Protein AF-A0A965RB46-F1 (afdb_monomer)

Structure (mmCIF, N/CA/C/O backbone):
data_AF-A0A965RB46-F1
#
_entry.id   AF-A0A965RB46-F1
#
loop_
_atom_site.group_PDB
_atom_site.id
_atom_site.type_symbol
_atom_site.label_atom_id
_atom_site.label_alt_id
_atom_site.label_comp_id
_atom_site.label_asym_id
_atom_site.label_entity_id
_atom_site.label_seq_id
_atom_site.pdbx_PDB_ins_code
_atom_site.Cartn_x
_atom_site.Cartn_y
_atom_site.Cartn_z
_atom_site.occupancy
_atom_site.B_iso_or_equiv
_atom_site.auth_seq_id
_atom_site.auth_comp_id
_atom_site.auth_asym_id
_atom_site.auth_atom_id
_atom_site.pdbx_PDB_model_num
ATOM 1 N N . MET A 1 1 ? -11.098 23.050 0.177 1.00 37.56 1 MET A N 1
ATOM 2 C CA . MET A 1 1 ? -10.551 21.682 0.282 1.00 37.56 1 MET A CA 1
ATOM 3 C C . MET A 1 1 ? -11.701 20.746 -0.032 1.00 37.56 1 MET A C 1
ATOM 5 O O . MET A 1 1 ? -12.634 20.711 0.755 1.00 37.56 1 MET A O 1
ATOM 9 N N . ASN A 1 2 ? -11.717 20.110 -1.207 1.00 41.72 2 ASN A N 1
ATOM 10 C CA . ASN A 1 2 ? -12.747 19.112 -1.504 1.00 41.72 2 ASN A CA 1
ATOM 11 C C . ASN A 1 2 ? -12.449 17.883 -0.647 1.00 41.72 2 ASN A C 1
ATOM 13 O O . ASN A 1 2 ? -11.361 17.320 -0.753 1.00 41.72 2 ASN A O 1
ATOM 17 N N . ALA A 1 3 ? -13.375 17.526 0.241 1.00 60.03 3 ALA A N 1
ATOM 18 C CA . ALA A 1 3 ? -13.301 16.272 0.970 1.00 60.03 3 ALA A CA 1
ATOM 19 C C . ALA A 1 3 ? -13.430 15.132 -0.049 1.00 60.03 3 ALA A C 1
ATOM 21 O O . ALA A 1 3 ? -14.347 15.142 -0.870 1.00 60.03 3 ALA A O 1
ATOM 22 N N . GLN A 1 4 ? -12.484 14.193 -0.035 1.00 70.12 4 GLN A N 1
ATOM 23 C CA . GLN A 1 4 ? -12.590 12.961 -0.810 1.00 70.12 4 GLN A CA 1
ATOM 24 C C . GLN A 1 4 ? -13.871 12.244 -0.363 1.00 70.12 4 GLN A C 1
ATOM 26 O O . GLN A 1 4 ? -14.035 11.982 0.829 1.00 70.12 4 GLN A O 1
ATOM 31 N N . GLU A 1 5 ? -14.790 11.957 -1.287 1.00 83.88 5 GLU A N 1
ATOM 32 C CA . GLU A 1 5 ? -15.983 11.173 -0.959 1.00 83.88 5 GLU A CA 1
ATOM 33 C C . GLU A 1 5 ? -15.567 9.806 -0.398 1.00 83.88 5 GLU A C 1
ATOM 35 O O . GLU A 1 5 ? -14.611 9.192 -0.883 1.00 83.88 5 GLU A O 1
ATOM 40 N N . PHE A 1 6 ? -16.278 9.323 0.626 1.00 92.44 6 PHE A N 1
ATOM 41 C CA . PHE A 1 6 ? -16.000 8.043 1.285 1.00 92.44 6 PHE A CA 1
ATOM 42 C C . PHE A 1 6 ? -16.478 6.858 0.428 1.00 92.44 6 PHE A C 1
ATOM 44 O O . PHE A 1 6 ? -17.375 6.096 0.782 1.00 92.44 6 PHE A O 1
ATOM 51 N N . SER A 1 7 ? -15.897 6.743 -0.762 1.00 94.62 7 SER A N 1
ATOM 52 C CA . SER A 1 7 ? -16.204 5.755 -1.787 1.00 94.62 7 SER A CA 1
ATOM 53 C C . SER A 1 7 ? -14.915 5.096 -2.284 1.00 94.62 7 SER A C 1
ATOM 55 O O . SER A 1 7 ? -13.799 5.495 -1.936 1.00 94.62 7 SER A O 1
ATOM 57 N N . SER A 1 8 ? -15.057 4.013 -3.051 1.00 95.88 8 SER A N 1
ATOM 58 C CA . SER A 1 8 ? -13.893 3.354 -3.646 1.00 95.88 8 SER A CA 1
ATOM 59 C C . SER A 1 8 ? -13.261 4.252 -4.702 1.00 95.88 8 SER A C 1
ATOM 61 O O . SER A 1 8 ? -13.963 4.791 -5.555 1.00 95.88 8 SER A O 1
ATOM 63 N N . TYR A 1 9 ? -11.936 4.351 -4.701 1.00 95.06 9 TYR A N 1
ATOM 64 C CA . TYR A 1 9 ? -11.212 5.169 -5.668 1.00 95.06 9 TYR A CA 1
ATOM 65 C C . TYR A 1 9 ? -9.929 4.487 -6.142 1.00 95.06 9 TYR A C 1
ATOM 67 O O . TYR A 1 9 ? -9.458 3.506 -5.562 1.00 95.06 9 TYR A O 1
ATOM 75 N N . LYS A 1 10 ? -9.380 4.997 -7.247 1.00 94.75 10 LYS A N 1
ATOM 76 C CA . LYS A 1 10 ? -8.086 4.570 -7.780 1.00 94.75 10 LYS A CA 1
ATOM 77 C C . LYS A 1 10 ? -7.025 5.569 -7.346 1.00 94.75 10 LYS A C 1
ATOM 79 O O . LYS A 1 10 ? -7.071 6.728 -7.751 1.00 94.75 10 LYS A O 1
ATOM 84 N N . GLN A 1 11 ? -6.081 5.120 -6.536 1.00 92.94 11 GLN A N 1
ATOM 85 C CA . GLN A 1 11 ? -4.939 5.919 -6.127 1.00 92.94 11 GLN A CA 1
ATOM 86 C C . GLN A 1 11 ? -3.804 5.690 -7.121 1.00 92.94 11 GLN A C 1
ATOM 88 O O . GLN A 1 11 ? -3.168 4.641 -7.115 1.00 92.94 11 GLN A O 1
ATOM 93 N N . LEU A 1 12 ? -3.566 6.673 -7.985 1.00 94.38 12 LEU A N 1
ATOM 94 C CA . LEU A 1 12 ? -2.459 6.641 -8.939 1.00 94.38 12 LEU A CA 1
ATOM 95 C C . LEU A 1 12 ? -1.121 6.775 -8.208 1.00 94.38 12 LEU A C 1
ATOM 97 O O . LEU A 1 12 ? -1.009 7.552 -7.253 1.00 94.38 12 LEU A O 1
ATOM 101 N N . ILE A 1 13 ? -0.107 6.062 -8.698 1.00 92.44 13 ILE A N 1
ATOM 102 C CA . ILE A 1 13 ? 1.286 6.235 -8.281 1.00 92.44 13 ILE A CA 1
ATOM 103 C C . ILE A 1 13 ? 1.924 7.290 -9.191 1.00 92.44 13 ILE A C 1
ATOM 105 O O . ILE A 1 13 ? 2.111 7.022 -10.384 1.00 92.44 13 ILE A O 1
ATOM 109 N N . PRO A 1 14 ? 2.274 8.484 -8.671 1.00 89.12 14 PRO A N 1
ATOM 110 C CA . PRO A 1 14 ? 2.849 9.547 -9.487 1.00 89.12 14 PRO A CA 1
ATOM 111 C C . PRO A 1 14 ? 4.118 9.094 -10.216 1.00 89.12 14 PRO A C 1
ATOM 113 O O . PRO A 1 14 ? 5.006 8.496 -9.612 1.00 89.12 14 PRO A O 1
ATOM 116 N N . GLY A 1 15 ? 4.211 9.410 -11.509 1.00 84.62 15 GLY A N 1
ATOM 117 C CA . GLY A 1 15 ? 5.320 8.973 -12.366 1.00 84.62 15 GLY A CA 1
ATOM 118 C C . GLY A 1 15 ? 5.107 7.611 -13.036 1.00 84.62 15 GLY A C 1
ATOM 119 O O . GLY A 1 15 ? 6.017 7.120 -13.696 1.00 84.62 15 GLY A O 1
ATOM 120 N N . SER A 1 16 ? 3.920 7.011 -12.908 1.00 89.88 16 SER A N 1
ATOM 121 C CA . SER A 1 16 ? 3.548 5.774 -13.599 1.00 89.88 16 SER A CA 1
ATOM 122 C C . SER A 1 16 ? 2.070 5.771 -14.008 1.00 89.88 16 SER A C 1
ATOM 124 O O . SER A 1 16 ? 1.305 6.651 -13.615 1.00 89.88 16 SER A O 1
ATOM 126 N N . ASN A 1 17 ? 1.666 4.738 -14.750 1.00 91.81 17 ASN A N 1
ATOM 127 C CA . ASN A 1 17 ? 0.261 4.453 -15.060 1.00 91.81 17 ASN A CA 1
ATOM 128 C C . ASN A 1 17 ? -0.357 3.405 -14.110 1.00 91.81 17 ASN A C 1
ATOM 130 O O . ASN A 1 17 ? -1.469 2.936 -14.357 1.00 91.81 17 ASN A O 1
ATOM 134 N N . LEU A 1 18 ? 0.362 3.011 -13.052 1.00 93.81 18 LEU A N 1
ATOM 135 C CA . LEU A 1 18 ? -0.116 2.050 -12.060 1.00 93.81 18 LEU A CA 1
ATOM 136 C C . LEU A 1 18 ? -0.966 2.743 -10.991 1.00 93.81 18 LEU A C 1
ATOM 138 O O . LEU A 1 18 ? -0.798 3.933 -10.698 1.00 93.81 18 LEU A O 1
ATOM 142 N N . TYR A 1 19 ? -1.896 1.989 -10.412 1.00 93.88 19 TYR A N 1
ATOM 143 C CA . TYR A 1 19 ? -2.780 2.473 -9.362 1.00 93.88 19 TYR A CA 1
ATOM 144 C C . TYR A 1 19 ? -3.204 1.354 -8.418 1.00 93.88 19 TYR A C 1
ATOM 146 O O . TYR A 1 19 ? -3.503 0.247 -8.862 1.00 93.88 19 TYR A O 1
ATOM 154 N N . PHE A 1 20 ? -3.400 1.708 -7.150 1.00 92.06 20 PHE A N 1
ATOM 155 C CA . PHE A 1 20 ? -4.084 0.847 -6.190 1.00 92.06 20 PHE A CA 1
ATOM 156 C C . PHE A 1 20 ? -5.584 1.130 -6.223 1.00 92.06 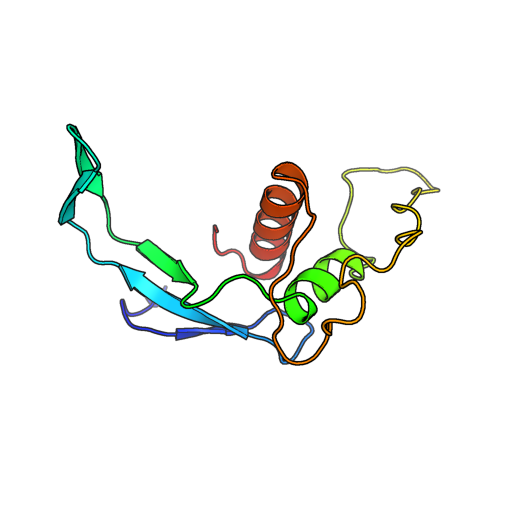20 PHE A C 1
ATOM 158 O O . PHE A 1 20 ? -6.023 2.283 -6.314 1.00 92.06 20 PHE A O 1
ATOM 165 N N . LYS A 1 21 ? -6.397 0.083 -6.090 1.00 95.62 21 LYS A N 1
ATOM 166 C CA . LYS A 1 21 ? -7.815 0.237 -5.756 1.00 95.62 21 LYS A CA 1
ATOM 167 C C . LYS A 1 21 ? -7.940 0.361 -4.240 1.00 95.62 21 LYS A C 1
ATOM 169 O O . LYS A 1 21 ? -7.649 -0.595 -3.529 1.00 95.62 21 LYS A O 1
ATOM 174 N N . MET A 1 22 ? -8.421 1.503 -3.770 1.00 95.88 22 MET A N 1
ATOM 175 C CA . MET A 1 22 ? -8.708 1.748 -2.360 1.00 95.88 22 MET A CA 1
ATOM 176 C C . MET A 1 22 ? -10.201 1.556 -2.109 1.00 95.88 22 MET A C 1
ATOM 178 O O . MET A 1 22 ? -11.030 2.065 -2.869 1.00 95.88 22 MET A O 1
ATOM 182 N N . VAL A 1 23 ? -10.547 0.819 -1.056 1.00 97.44 23 VAL A N 1
ATOM 183 C CA . VAL A 1 23 ? -11.928 0.591 -0.619 1.00 97.44 23 VAL A CA 1
ATOM 184 C C . VAL A 1 23 ? -12.165 1.241 0.747 1.00 97.44 23 VAL A C 1
ATOM 186 O O . VAL A 1 23 ? -11.295 1.149 1.615 1.00 97.44 23 VAL A O 1
ATOM 189 N N . PRO A 1 24 ? -13.308 1.918 0.946 1.00 96.50 24 PRO A N 1
ATOM 190 C CA . PRO A 1 24 ? -13.649 2.524 2.225 1.00 96.50 24 PRO A CA 1
ATOM 191 C C . PRO A 1 24 ? -14.057 1.447 3.237 1.00 96.50 24 PRO A C 1
ATOM 193 O O . PRO A 1 24 ? -14.850 0.557 2.926 1.00 96.50 24 PRO A O 1
ATOM 196 N N . ILE A 1 25 ? -13.532 1.550 4.453 1.00 96.38 25 ILE A N 1
ATOM 197 C CA . ILE A 1 25 ? -13.849 0.697 5.597 1.00 96.38 25 ILE A CA 1
ATOM 198 C C . ILE A 1 25 ? -14.569 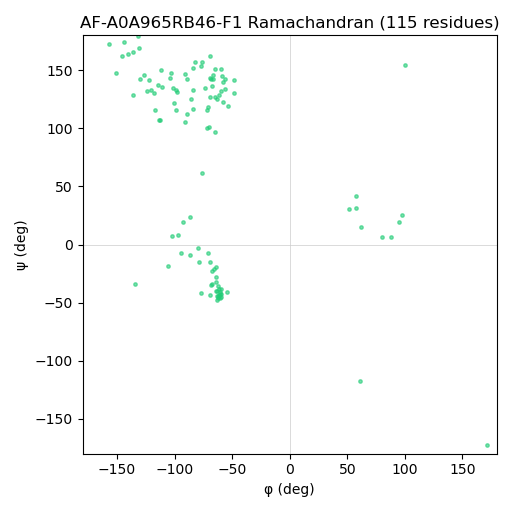1.560 6.635 1.00 96.38 25 ILE A C 1
ATOM 200 O O . ILE A 1 25 ? -13.924 2.415 7.250 1.00 96.38 25 ILE A O 1
ATOM 204 N N . PRO A 1 26 ? -15.892 1.393 6.815 1.00 95.50 26 PRO A N 1
ATOM 205 C CA . PRO A 1 26 ? -16.660 2.245 7.711 1.00 95.50 26 PRO A CA 1
ATOM 206 C C . PRO A 1 26 ? -16.218 2.063 9.164 1.00 95.50 26 PRO A C 1
ATOM 208 O O . PRO A 1 26 ? -15.795 0.976 9.567 1.00 95.50 26 PRO A O 1
ATOM 211 N N . ALA A 1 27 ? -16.363 3.126 9.954 1.00 96.81 27 ALA A N 1
ATOM 212 C CA . ALA A 1 27 ? -16.154 3.059 11.392 1.00 96.81 27 ALA A CA 1
ATOM 213 C C . ALA A 1 27 ? -17.103 2.034 12.028 1.00 96.81 27 ALA A C 1
ATOM 215 O O . ALA A 1 27 ? -18.256 1.878 11.613 1.00 96.81 27 ALA A O 1
ATOM 216 N N . GLY A 1 28 ? -16.635 1.346 13.063 1.00 96.44 28 GLY A N 1
ATOM 217 C CA . GLY A 1 28 ? -17.444 0.350 13.747 1.00 96.44 28 GLY A CA 1
ATOM 218 C C . GLY A 1 28 ? -16.663 -0.462 14.763 1.00 96.44 28 GLY A C 1
ATOM 219 O O . GLY A 1 28 ? -15.497 -0.197 15.047 1.00 96.44 28 GLY A O 1
ATOM 220 N N . SER A 1 29 ? -17.322 -1.489 15.290 1.00 96.12 29 SER A N 1
ATOM 221 C CA . SER A 1 29 ? -16.732 -2.400 16.264 1.00 96.12 29 SER A CA 1
ATOM 222 C C . SER A 1 29 ? -16.784 -3.831 15.763 1.00 96.12 29 SER A C 1
ATOM 224 O O . SER A 1 29 ? -17.769 -4.246 15.151 1.00 96.12 29 SER A O 1
ATOM 226 N N . PHE A 1 30 ? -15.735 -4.597 16.035 1.00 94.88 30 PHE A N 1
ATOM 227 C CA . PHE A 1 30 ? -15.698 -6.020 15.727 1.00 94.88 30 PHE A CA 1
ATOM 228 C C . PHE A 1 30 ? -14.904 -6.783 16.784 1.00 94.88 30 PHE A C 1
ATOM 230 O O . PHE A 1 30 ? -14.145 -6.212 17.572 1.00 94.88 30 PHE A O 1
ATOM 237 N N . THR A 1 31 ? -1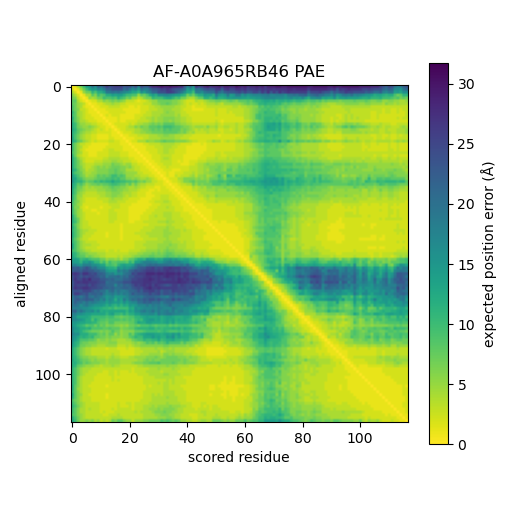5.102 -8.095 16.820 1.00 96.81 31 THR A N 1
ATOM 238 C CA . THR A 1 31 ? -14.399 -8.978 17.746 1.00 96.81 31 THR A CA 1
ATOM 239 C C . THR A 1 31 ? -13.252 -9.666 17.016 1.00 96.81 31 THR A C 1
ATOM 241 O O . THR A 1 31 ? -13.473 -10.367 16.031 1.00 96.81 31 THR A O 1
ATOM 244 N N . MET A 1 32 ? -12.027 -9.488 17.511 1.00 95.38 32 MET A N 1
ATOM 245 C CA . MET A 1 32 ? -10.835 -10.180 17.023 1.00 95.38 32 MET A CA 1
ATOM 246 C C . MET A 1 32 ? -10.320 -11.108 18.124 1.00 95.38 32 MET A C 1
ATOM 248 O O . MET A 1 32 ? -9.805 -10.662 19.154 1.00 95.38 32 MET A O 1
ATOM 252 N N . GLY A 1 33 ? -10.512 -12.415 17.936 1.00 94.38 33 GLY A N 1
ATOM 253 C CA . GLY A 1 33 ? -10.311 -13.396 19.003 1.00 94.38 33 GLY A CA 1
ATOM 254 C C . GLY A 1 33 ? -11.256 -13.119 20.175 1.00 94.38 33 GLY A C 1
ATOM 255 O O . GLY A 1 33 ? -12.468 -13.124 20.001 1.00 94.38 33 GLY A O 1
ATOM 256 N N . ASN A 1 34 ? -10.705 -12.819 21.353 1.00 95.44 34 ASN A N 1
ATOM 257 C CA . ASN A 1 34 ? -11.486 -12.544 22.570 1.00 95.44 34 ASN A CA 1
ATOM 258 C C . ASN A 1 34 ? -11.597 -11.045 22.901 1.00 95.44 34 ASN A C 1
ATOM 260 O O . ASN A 1 34 ? -12.051 -10.686 23.986 1.00 95.44 34 ASN A O 1
ATOM 264 N N . LYS A 1 35 ? -11.132 -10.157 22.013 1.00 95.81 35 LYS A N 1
ATOM 265 C CA . LYS A 1 35 ? -11.116 -8.707 22.247 1.00 95.81 35 LYS A CA 1
ATOM 266 C C . LYS A 1 35 ? -12.118 -8.005 21.341 1.00 95.81 35 LYS A C 1
ATOM 268 O O . LYS A 1 35 ? -12.166 -8.284 20.146 1.00 95.81 35 LYS A O 1
ATOM 273 N N . LYS A 1 36 ? -12.878 -7.065 21.908 1.00 96.06 36 LYS A N 1
ATOM 274 C CA . LYS A 1 36 ? -13.691 -6.111 21.147 1.00 96.06 36 LYS A CA 1
ATOM 275 C C . LYS A 1 36 ? -12.821 -4.910 20.772 1.00 96.06 36 LYS A C 1
ATOM 277 O O . LYS A 1 36 ? -12.191 -4.324 21.650 1.00 96.06 36 LYS A O 1
ATOM 282 N N . ILE A 1 37 ? -12.760 -4.594 19.484 1.00 96.75 37 ILE A N 1
ATOM 283 C CA . ILE A 1 37 ? -11.952 -3.513 18.917 1.00 96.75 37 ILE A CA 1
ATOM 284 C C . ILE A 1 37 ? -12.900 -2.515 18.258 1.00 96.75 37 ILE A C 1
ATOM 286 O O . ILE A 1 37 ? -13.765 -2.911 17.480 1.00 96.75 37 ILE A O 1
ATOM 290 N N . GLU A 1 38 ? -12.720 -1.237 18.575 1.00 96.75 38 GLU A N 1
ATOM 291 C CA . GLU A 1 38 ? -13.376 -0.109 17.913 1.00 96.75 38 GLU A CA 1
ATOM 292 C C . GLU A 1 38 ? -12.404 0.461 16.869 1.00 96.75 38 GLU A C 1
ATOM 294 O O . GLU A 1 38 ? -11.230 0.689 17.171 1.00 96.75 38 GLU A O 1
ATOM 299 N N . LEU A 1 39 ? -12.877 0.668 15.643 1.00 95.75 39 LEU A N 1
ATOM 300 C CA . LEU A 1 39 ? -12.113 1.221 14.530 1.00 95.75 39 LEU A CA 1
ATOM 301 C C . LEU A 1 39 ? -12.785 2.498 14.029 1.00 95.75 39 LEU A C 1
ATOM 303 O O . LEU A 1 39 ? -13.993 2.524 13.784 1.00 95.75 39 LEU A O 1
ATOM 307 N N . SER A 1 40 ? -11.980 3.539 13.830 1.00 95.88 40 SER A N 1
ATOM 308 C CA . SER A 1 40 ? -12.373 4.695 13.023 1.00 95.88 40 SER A CA 1
ATOM 309 C C . SER A 1 40 ? -12.464 4.305 11.549 1.00 95.88 40 SER A C 1
ATOM 311 O O . SER A 1 40 ? -11.903 3.291 11.141 1.00 95.88 40 SER A O 1
ATOM 313 N N . GLU A 1 41 ? -13.144 5.114 10.744 1.00 95.69 41 GLU A N 1
ATOM 314 C CA . GLU A 1 41 ? -13.207 4.906 9.298 1.00 95.69 41 GLU A CA 1
ATOM 315 C C . GLU A 1 41 ? -11.846 5.155 8.631 1.00 95.69 41 GLU A C 1
ATOM 317 O O . GLU A 1 41 ? -11.098 6.052 9.026 1.00 95.69 41 GLU A O 1
ATOM 322 N N . PHE A 1 42 ? -11.508 4.348 7.627 1.00 94.94 42 PHE A N 1
ATOM 323 C CA . PHE A 1 42 ? -10.278 4.492 6.843 1.00 94.94 42 PHE A CA 1
ATOM 324 C C . PHE A 1 42 ? -10.432 3.836 5.469 1.00 94.94 42 PHE A C 1
ATOM 326 O O . PHE A 1 42 ? -11.423 3.162 5.200 1.00 94.94 42 PHE A O 1
ATOM 333 N N . TRP A 1 43 ? -9.450 4.012 4.587 1.00 95.88 43 TRP A N 1
ATOM 334 C CA . TRP A 1 43 ? -9.384 3.281 3.322 1.00 95.88 43 TRP A CA 1
ATOM 335 C C . TRP A 1 43 ? -8.329 2.184 3.393 1.00 95.88 43 TRP A C 1
ATOM 337 O O . TRP A 1 43 ? -7.256 2.382 3.955 1.00 95.88 43 TRP A O 1
ATOM 347 N N . MET A 1 44 ? -8.609 1.049 2.763 1.00 96.38 44 MET A N 1
ATOM 348 C CA . MET A 1 44 ? -7.685 -0.078 2.665 1.00 96.38 44 MET A CA 1
ATOM 349 C C . MET A 1 44 ? -7.503 -0.481 1.203 1.00 96.38 44 MET A C 1
ATOM 351 O O . MET A 1 44 ? -8.435 -0.378 0.404 1.00 96.38 44 MET A O 1
ATOM 355 N N . GLY A 1 45 ? -6.303 -0.933 0.839 1.00 96.38 45 GLY A N 1
ATOM 356 C CA . GLY A 1 45 ? -6.067 -1.528 -0.474 1.00 96.38 45 GLY A CA 1
ATOM 357 C C . GLY A 1 45 ? -6.960 -2.754 -0.666 1.00 96.38 45 GLY A C 1
ATOM 358 O O . GLY A 1 45 ? -7.056 -3.602 0.217 1.00 96.38 45 GLY A O 1
ATOM 359 N N . ALA A 1 46 ? -7.631 -2.849 -1.812 1.00 96.88 46 ALA A N 1
ATOM 360 C CA . ALA A 1 46 ? -8.467 -4.006 -2.139 1.00 96.88 46 ALA A CA 1
ATOM 361 C C . ALA A 1 46 ? -7.641 -5.286 -2.354 1.00 96.88 46 ALA A C 1
ATOM 363 O O . ALA A 1 46 ? -8.178 -6.386 -2.251 1.00 96.88 46 ALA A O 1
ATOM 364 N N . PHE A 1 47 ? -6.359 -5.122 -2.681 1.00 96.00 47 PHE A N 1
ATOM 365 C CA . PHE A 1 47 ? -5.404 -6.184 -2.960 1.00 96.00 47 PHE A CA 1
ATOM 366 C C . PHE A 1 47 ? -4.077 -5.877 -2.264 1.00 96.00 47 PHE A C 1
ATOM 368 O O . PHE A 1 47 ? -3.834 -4.747 -1.832 1.00 96.00 47 PHE A O 1
ATOM 375 N N . GLU A 1 48 ? -3.220 -6.889 -2.181 1.00 95.31 48 GLU A N 1
ATOM 376 C CA . GLU A 1 48 ? -1.825 -6.720 -1.781 1.00 95.31 48 GLU A CA 1
ATOM 377 C C . GLU A 1 48 ? -1.097 -5.779 -2.753 1.00 95.31 48 GLU A C 1
ATOM 379 O O . GLU A 1 48 ? -1.435 -5.709 -3.937 1.00 95.31 48 GLU A O 1
ATOM 384 N N . VAL A 1 49 ? -0.084 -5.065 -2.251 1.00 94.75 49 VAL A N 1
ATOM 385 C CA . VAL A 1 49 ? 0.793 -4.247 -3.100 1.00 94.75 49 VAL A CA 1
ATOM 386 C C . VAL A 1 49 ? 1.490 -5.163 -4.092 1.00 94.75 49 VAL A C 1
ATOM 388 O O . VAL A 1 49 ? 2.094 -6.165 -3.706 1.00 94.75 49 VAL A O 1
ATOM 391 N N . THR A 1 50 ? 1.418 -4.818 -5.368 1.00 94.38 50 THR A N 1
ATOM 392 C CA . THR A 1 50 ? 2.010 -5.627 -6.428 1.00 94.38 50 THR A CA 1
ATOM 393 C C . THR A 1 50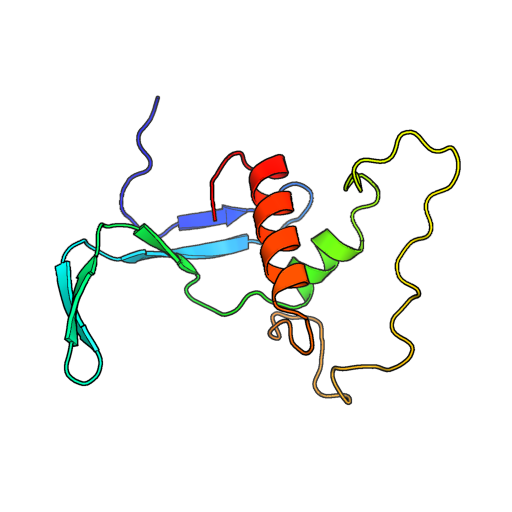 ? 3.500 -5.341 -6.576 1.00 94.38 50 THR A C 1
ATOM 395 O O . THR A 1 50 ? 4.012 -4.279 -6.208 1.00 94.38 50 THR A O 1
ATOM 398 N N . ARG A 1 51 ? 4.229 -6.300 -7.143 1.00 91.38 51 ARG A N 1
ATOM 399 C CA . ARG A 1 51 ? 5.649 -6.165 -7.440 1.00 91.38 51 ARG A CA 1
ATOM 400 C C . ARG A 1 51 ? 5.907 -5.038 -8.438 1.00 91.38 51 ARG A C 1
ATOM 402 O O . ARG A 1 51 ? 6.891 -4.331 -8.264 1.00 91.38 51 ARG A O 1
ATOM 409 N N . ASP A 1 52 ? 5.012 -4.831 -9.403 1.00 92.31 52 ASP A N 1
ATOM 410 C CA . ASP A 1 52 ? 5.081 -3.725 -10.365 1.00 92.31 52 ASP A CA 1
ATOM 411 C C . ASP A 1 52 ? 5.051 -2.357 -9.663 1.00 92.31 52 ASP A C 1
ATOM 413 O O . ASP A 1 52 ? 5.859 -1.477 -9.956 1.00 92.31 52 ASP A O 1
ATOM 417 N N . GLU A 1 53 ? 4.153 -2.191 -8.688 1.00 93.62 53 GLU A N 1
ATOM 418 C CA . GLU A 1 53 ? 4.020 -0.960 -7.901 1.00 93.62 53 GLU A CA 1
ATOM 419 C C . GLU A 1 53 ? 5.225 -0.750 -6.979 1.00 93.62 53 GLU A C 1
ATOM 421 O O . GLU A 1 53 ? 5.779 0.349 -6.893 1.00 93.62 53 GLU A O 1
ATOM 426 N N . PHE A 1 54 ? 5.667 -1.818 -6.314 1.00 91.44 54 PHE A N 1
ATOM 427 C CA . PHE A 1 54 ? 6.798 -1.772 -5.397 1.00 91.44 54 PHE A CA 1
ATOM 428 C C . PHE A 1 54 ? 8.133 -1.520 -6.114 1.00 91.44 54 PHE A C 1
ATOM 430 O O . PHE A 1 54 ? 9.006 -0.814 -5.603 1.00 91.44 54 PHE A O 1
ATOM 437 N N . ASP A 1 55 ? 8.291 -2.043 -7.329 1.00 89.06 55 ASP A N 1
ATOM 438 C CA . ASP A 1 55 ? 9.476 -1.825 -8.151 1.00 89.06 55 ASP A CA 1
ATOM 439 C C . ASP A 1 55 ? 9.644 -0.351 -8.549 1.00 89.06 55 ASP A C 1
ATOM 441 O O . ASP A 1 55 ? 10.782 0.088 -8.713 1.00 89.06 55 ASP A O 1
ATOM 445 N N . ILE A 1 56 ? 8.561 0.433 -8.659 1.00 90.56 56 ILE A N 1
ATOM 446 C CA . ILE A 1 56 ? 8.660 1.885 -8.894 1.00 90.56 56 ILE A CA 1
ATOM 447 C C . ILE A 1 56 ? 9.412 2.544 -7.740 1.00 90.56 56 ILE A C 1
ATOM 449 O O . ILE A 1 56 ? 10.325 3.329 -7.975 1.00 90.56 56 ILE A O 1
ATOM 453 N N . PHE A 1 57 ? 9.075 2.193 -6.4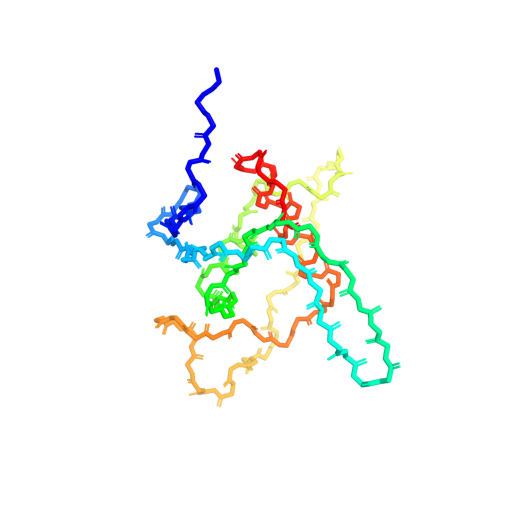99 1.00 89.19 57 PHE A N 1
ATOM 454 C CA . PHE A 1 57 ? 9.782 2.692 -5.321 1.00 89.19 57 PHE A CA 1
ATOM 455 C C . PHE A 1 57 ? 11.252 2.263 -5.313 1.00 89.19 57 PHE A C 1
ATOM 457 O O . PHE A 1 57 ? 12.130 3.096 -5.093 1.00 89.19 57 PHE A O 1
ATOM 464 N N . LEU A 1 58 ? 11.539 0.986 -5.588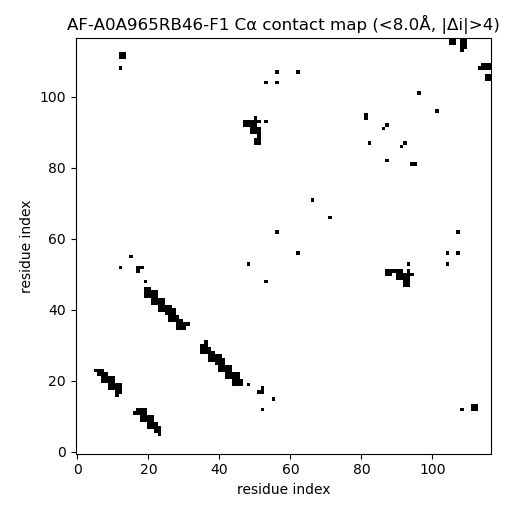 1.00 85.00 58 LEU A N 1
ATOM 465 C CA . LEU A 1 58 ? 12.915 0.479 -5.601 1.00 85.00 58 LEU A CA 1
ATOM 466 C C . LEU A 1 58 ? 13.784 1.122 -6.692 1.00 85.00 58 LEU A C 1
ATOM 468 O O . LEU A 1 58 ? 14.994 1.257 -6.507 1.00 85.00 58 LEU A O 1
ATOM 472 N N . LYS A 1 59 ? 13.179 1.484 -7.828 1.00 84.44 59 LYS A N 1
ATOM 473 C CA . LYS A 1 59 ? 13.860 2.070 -8.992 1.00 84.44 59 LYS A CA 1
ATOM 474 C C . LYS A 1 59 ? 13.830 3.603 -8.995 1.00 84.44 59 LYS A C 1
ATOM 476 O O . LYS A 1 59 ? 14.494 4.204 -9.836 1.00 84.44 59 LYS A O 1
ATOM 481 N N . ASP A 1 60 ? 13.099 4.245 -8.082 1.00 84.44 60 ASP A N 1
ATOM 482 C CA . ASP A 1 60 ? 13.045 5.705 -7.988 1.00 84.44 60 ASP A CA 1
ATOM 483 C C . ASP A 1 60 ? 14.362 6.266 -7.437 1.00 84.44 60 ASP A C 1
ATOM 485 O O . ASP A 1 60 ? 14.607 6.309 -6.228 1.00 84.44 60 ASP A O 1
ATOM 489 N N . GLU A 1 61 ? 15.193 6.752 -8.356 1.00 75.19 61 GLU A N 1
ATOM 490 C CA . GLU A 1 61 ? 16.499 7.341 -8.073 1.00 75.19 61 GLU A CA 1
ATOM 491 C C . GLU A 1 61 ? 16.431 8.627 -7.236 1.00 75.19 61 GLU A C 1
ATOM 493 O O . GLU A 1 61 ? 17.433 9.013 -6.634 1.00 75.19 61 GLU A O 1
ATOM 498 N N . GLN A 1 62 ? 15.268 9.288 -7.179 1.00 71.94 62 GLN A N 1
ATOM 499 C CA . GLN A 1 62 ? 15.061 10.524 -6.419 1.00 71.94 62 GLN A CA 1
ATOM 500 C C . GLN A 1 62 ? 14.683 10.272 -4.956 1.00 71.94 62 GLN A C 1
ATOM 502 O O . GLN A 1 62 ? 14.619 11.222 -4.169 1.00 71.94 62 GLN A O 1
ATOM 507 N N . THR A 1 63 ? 14.411 9.023 -4.569 1.00 66.62 63 THR A N 1
ATOM 508 C CA . THR A 1 63 ? 14.080 8.674 -3.184 1.00 66.62 63 THR A CA 1
ATOM 509 C C . THR A 1 63 ? 15.283 8.941 -2.280 1.00 66.62 63 THR A C 1
ATOM 511 O O . THR A 1 63 ? 16.205 8.131 -2.165 1.00 66.62 63 THR A O 1
ATOM 514 N N . SER A 1 64 ? 15.272 10.108 -1.630 1.00 59.22 64 SER A N 1
ATOM 515 C CA . SER A 1 64 ? 16.333 10.547 -0.727 1.00 59.22 64 SER A CA 1
ATOM 516 C C . SER A 1 64 ? 16.444 9.617 0.477 1.00 59.22 64 SER A C 1
ATOM 518 O O . SER A 1 64 ? 15.493 9.434 1.236 1.00 59.22 64 SER A O 1
ATOM 520 N N . GLN A 1 65 ? 17.646 9.091 0.701 1.00 56.88 65 GLN A N 1
ATOM 521 C CA . GLN A 1 65 ? 17.988 8.292 1.880 1.00 56.88 65 GLN A CA 1
ATOM 522 C C . GLN A 1 65 ? 18.443 9.170 3.064 1.00 56.88 65 GLN A C 1
ATOM 524 O O . GLN A 1 65 ? 19.166 8.701 3.938 1.00 56.88 65 GLN A O 1
ATOM 529 N N . ASN A 1 66 ? 18.039 10.453 3.102 1.00 53.06 66 ASN A N 1
ATOM 530 C CA . ASN A 1 66 ? 18.457 11.441 4.110 1.00 53.06 66 ASN A CA 1
ATOM 531 C C . ASN A 1 66 ? 19.988 11.643 4.190 1.00 53.06 66 ASN A C 1
ATOM 533 O O . ASN A 1 66 ? 20.548 11.764 5.277 1.00 53.06 66 ASN A O 1
ATOM 537 N N . SER A 1 67 ? 20.679 11.699 3.049 1.00 54.97 67 SER A N 1
ATOM 538 C CA . SER A 1 67 ? 22.138 11.862 2.990 1.00 54.97 67 SER A CA 1
ATOM 539 C C . SER A 1 67 ? 22.527 13.078 2.143 1.00 54.97 67 SER A C 1
ATOM 541 O O . SER A 1 67 ? 22.022 13.243 1.037 1.00 54.97 67 SER A O 1
ATOM 543 N N . LYS A 1 68 ? 23.429 13.929 2.660 1.00 57.81 68 LYS A N 1
ATOM 544 C CA . LYS A 1 68 ? 24.088 15.032 1.922 1.00 57.81 68 LYS A CA 1
ATOM 545 C C . LYS A 1 68 ? 25.430 14.595 1.298 1.00 57.81 68 LYS A C 1
ATOM 547 O O . LYS A 1 68 ? 26.293 15.437 1.069 1.00 57.81 68 LYS A O 1
ATOM 552 N N . LEU A 1 69 ? 25.658 13.292 1.130 1.00 59.44 69 LEU A N 1
ATOM 553 C CA . LEU A 1 69 ? 26.941 12.746 0.678 1.00 59.44 69 LEU A CA 1
ATOM 554 C C . LEU A 1 69 ? 26.991 12.603 -0.848 1.00 59.44 69 LEU A C 1
ATOM 556 O O . LEU A 1 69 ? 25.987 12.293 -1.482 1.00 59.44 69 LEU A O 1
ATOM 560 N N . ASP A 1 70 ? 28.192 12.788 -1.395 1.00 57.50 70 ASP A N 1
ATOM 561 C CA . ASP A 1 70 ? 28.526 12.758 -2.831 1.00 57.50 70 ASP A CA 1
ATOM 562 C C . ASP A 1 70 ? 28.435 11.350 -3.462 1.00 57.50 70 ASP A C 1
ATOM 564 O O . ASP A 1 70 ? 28.360 11.188 -4.674 1.00 57.50 70 ASP A O 1
ATOM 568 N N . ALA A 1 71 ? 28.374 10.300 -2.637 1.00 55.97 71 ALA A N 1
ATOM 569 C CA . ALA A 1 71 ? 28.155 8.931 -3.090 1.00 55.97 71 ALA A CA 1
ATOM 570 C C . ALA A 1 71 ? 27.142 8.223 -2.188 1.00 55.97 71 ALA A C 1
ATOM 572 O O . ALA A 1 71 ? 27.281 8.195 -0.963 1.00 55.97 71 ALA A O 1
ATOM 573 N N . ILE A 1 72 ? 26.121 7.631 -2.809 1.00 53.16 72 ILE A N 1
ATOM 574 C CA . ILE A 1 72 ? 25.091 6.842 -2.134 1.00 53.16 72 ILE A CA 1
ATOM 575 C C . ILE A 1 72 ? 25.184 5.413 -2.660 1.00 53.16 72 ILE A C 1
ATOM 577 O O . ILE A 1 72 ? 24.947 5.151 -3.839 1.00 53.16 72 ILE A O 1
ATOM 581 N N . THR A 1 73 ? 25.521 4.479 -1.774 1.00 51.03 73 THR A N 1
ATOM 582 C CA . THR A 1 73 ? 25.441 3.048 -2.055 1.00 51.03 73 THR A CA 1
ATOM 583 C C . THR A 1 73 ? 23.970 2.637 -2.100 1.00 51.03 73 THR A C 1
ATOM 585 O O . THR A 1 73 ? 23.236 2.754 -1.120 1.00 51.03 73 THR A O 1
ATOM 588 N N . ARG A 1 74 ? 23.507 2.187 -3.270 1.00 55.94 74 ARG A N 1
ATOM 589 C CA . ARG A 1 74 ? 22.177 1.581 -3.422 1.00 55.94 74 ARG A CA 1
ATOM 590 C C . ARG A 1 74 ? 22.216 0.145 -2.889 1.00 55.94 74 ARG A C 1
ATOM 592 O O . ARG A 1 74 ? 23.291 -0.463 -2.927 1.00 55.94 74 ARG A O 1
ATOM 599 N N . PRO A 1 75 ? 21.084 -0.420 -2.422 1.00 54.38 75 PRO A N 1
ATOM 600 C CA . PRO A 1 75 ? 20.994 -1.860 -2.229 1.00 54.38 75 PRO A CA 1
ATOM 601 C C . PRO A 1 75 ? 21.506 -2.546 -3.490 1.00 54.38 75 PRO A C 1
ATOM 603 O O . PRO A 1 75 ? 21.120 -2.164 -4.601 1.00 54.38 75 PRO A O 1
ATOM 606 N N . SER A 1 76 ? 22.413 -3.509 -3.326 1.00 57.78 76 SER A N 1
ATOM 607 C CA . SER A 1 76 ? 22.846 -4.301 -4.465 1.00 57.78 76 SER A CA 1
ATOM 608 C C . SER A 1 76 ? 21.610 -4.933 -5.112 1.00 57.78 76 SER A C 1
ATOM 610 O O . SER A 1 76 ? 20.660 -5.296 -4.403 1.00 57.78 76 SER A O 1
ATOM 612 N N . PRO A 1 77 ? 21.578 -5.033 -6.452 1.00 63.44 77 PRO A N 1
ATOM 613 C CA . PRO A 1 77 ? 20.527 -5.771 -7.129 1.00 63.44 77 PRO A CA 1
ATOM 614 C C . PRO A 1 77 ? 20.348 -7.139 -6.472 1.00 63.44 77 PRO A C 1
ATOM 616 O O . PRO A 1 77 ? 21.324 -7.762 -6.050 1.00 63.44 77 PRO A O 1
ATOM 619 N N . GLN A 1 78 ? 19.098 -7.586 -6.361 1.00 69.50 78 GLN A N 1
ATOM 620 C CA . GLN A 1 78 ? 18.780 -8.870 -5.743 1.00 69.50 78 GLN A CA 1
ATOM 621 C C . GLN A 1 78 ? 19.608 -9.972 -6.418 1.00 69.50 78 GLN A C 1
ATOM 623 O O . GLN A 1 78 ? 19.489 -10.189 -7.621 1.00 69.50 78 GLN A O 1
ATOM 628 N N . TYR A 1 79 ? 20.447 -10.657 -5.636 1.00 68.62 79 TYR A N 1
ATOM 629 C CA . TYR A 1 79 ? 21.313 -11.730 -6.139 1.00 68.62 79 TYR A CA 1
ATOM 630 C C . TYR A 1 79 ? 20.522 -12.947 -6.632 1.00 68.62 79 TYR A C 1
ATOM 632 O O . TYR A 1 79 ? 21.040 -13.750 -7.401 1.00 68.62 79 TYR A O 1
ATOM 640 N N . VAL A 1 80 ? 19.278 -13.093 -6.169 1.00 76.88 80 VAL A N 1
ATOM 641 C CA . VAL A 1 80 ? 18.393 -14.210 -6.488 1.00 76.88 80 VAL A CA 1
ATOM 642 C C . VAL A 1 80 ? 17.046 -13.667 -6.930 1.00 76.88 80 VAL A C 1
ATOM 644 O O . VAL A 1 80 ? 16.532 -12.688 -6.386 1.00 76.88 80 VAL A O 1
ATOM 647 N N . ASP A 1 81 ? 16.457 -14.343 -7.906 1.00 80.62 81 ASP A N 1
ATOM 648 C CA . ASP A 1 81 ? 15.067 -14.145 -8.261 1.00 80.62 81 ASP A CA 1
ATOM 649 C C . ASP A 1 81 ? 14.134 -14.694 -7.165 1.00 80.62 81 ASP A C 1
ATOM 651 O O . ASP A 1 81 ? 13.851 -15.889 -7.107 1.00 80.62 81 ASP A O 1
ATOM 655 N N . LEU A 1 82 ? 13.606 -13.797 -6.330 1.00 79.38 82 LEU A N 1
ATOM 656 C CA . LEU A 1 82 ? 12.679 -14.140 -5.244 1.00 79.38 82 LEU A CA 1
ATOM 657 C C . LEU A 1 82 ? 11.277 -14.567 -5.718 1.00 79.38 82 LEU A C 1
ATOM 659 O O . LEU A 1 82 ? 10.471 -15.006 -4.901 1.00 79.38 82 LEU A O 1
ATOM 663 N N . SER A 1 83 ? 10.971 -14.458 -7.015 1.00 81.06 83 SER A N 1
ATOM 664 C CA . SER A 1 83 ? 9.735 -15.015 -7.579 1.00 81.06 83 SER A CA 1
ATOM 665 C C . SER A 1 83 ? 9.821 -16.518 -7.815 1.00 81.06 83 SER A C 1
ATOM 667 O O . SER A 1 83 ? 8.793 -17.136 -8.063 1.00 81.06 83 SER A O 1
ATOM 669 N N . TRP A 1 84 ? 11.024 -17.108 -7.789 1.00 82.75 84 TRP A N 1
ATOM 670 C CA . TRP A 1 84 ? 11.236 -18.531 -8.077 1.00 82.75 84 TRP A CA 1
ATOM 671 C C . TRP A 1 84 ? 10.607 -18.993 -9.407 1.00 82.75 84 TRP A C 1
ATOM 673 O O . TRP A 1 84 ? 10.179 -20.135 -9.540 1.00 82.75 84 TRP A O 1
ATOM 683 N N . GLY A 1 85 ? 10.528 -18.095 -10.398 1.00 84.62 85 GLY A N 1
ATOM 684 C CA . GLY A 1 85 ? 9.917 -18.371 -11.702 1.00 84.62 85 GLY A CA 1
ATOM 685 C C . GLY A 1 85 ? 8.386 -18.287 -11.734 1.00 84.62 85 GLY A C 1
ATOM 686 O O . GLY A 1 85 ? 7.792 -18.586 -12.764 1.00 84.62 85 GLY A O 1
ATOM 687 N N . MET A 1 86 ? 7.737 -17.855 -10.648 1.00 84.19 86 MET A N 1
ATOM 688 C CA . MET A 1 86 ? 6.274 -17.730 -10.557 1.00 84.19 86 MET A CA 1
ATOM 689 C C . MET A 1 86 ? 5.712 -16.463 -11.221 1.00 84.19 86 MET A C 1
ATOM 691 O O . MET A 1 86 ? 4.498 -16.289 -11.267 1.00 84.19 86 MET A O 1
ATOM 695 N N . GLY A 1 87 ? 6.578 -15.590 -11.740 1.00 81.94 87 GLY A N 1
ATOM 696 C CA . GLY A 1 87 ? 6.192 -14.315 -12.342 1.00 81.94 87 GLY A CA 1
ATOM 697 C C . GLY A 1 87 ? 6.391 -13.125 -11.401 1.00 81.94 87 GLY A C 1
ATOM 698 O O . GLY A 1 87 ? 6.439 -13.258 -10.179 1.00 81.94 87 GLY A O 1
ATOM 699 N N . LYS A 1 88 ? 6.573 -11.947 -12.001 1.00 81.38 88 LYS A N 1
ATOM 700 C CA . LYS A 1 88 ? 6.811 -10.672 -11.296 1.00 81.38 88 LYS A CA 1
ATOM 701 C C . LYS A 1 88 ? 5.969 -9.534 -11.846 1.00 81.38 88 LYS A C 1
ATOM 703 O O . LYS A 1 88 ? 5.577 -8.665 -11.084 1.00 81.38 88 LYS A O 1
ATOM 708 N N . GLU A 1 89 ? 5.719 -9.554 -13.148 1.00 84.88 89 GLU A N 1
ATOM 709 C CA . GLU A 1 89 ? 5.023 -8.491 -13.862 1.00 84.88 89 GLU A CA 1
ATOM 710 C C . GLU A 1 89 ? 3.584 -8.902 -14.164 1.00 84.88 89 GLU A C 1
ATOM 712 O O . GLU A 1 89 ? 3.304 -10.080 -14.397 1.00 84.88 89 GLU A O 1
ATOM 717 N N . GLY A 1 90 ? 2.672 -7.934 -14.176 1.00 88.38 90 GLY A N 1
ATOM 718 C CA . GLY A 1 90 ? 1.255 -8.167 -14.454 1.00 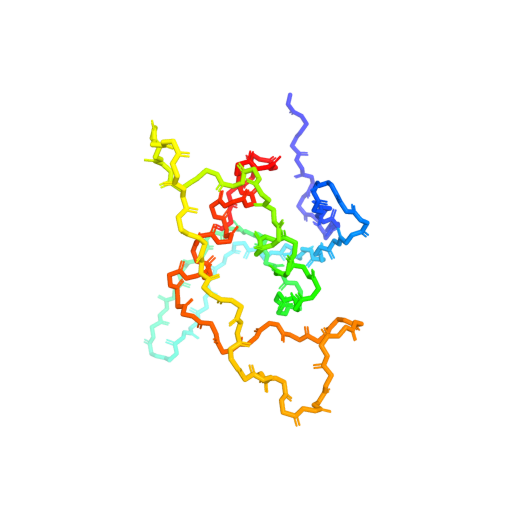88.38 90 GLY A CA 1
ATOM 719 C C . GLY A 1 90 ? 0.393 -8.294 -13.199 1.00 88.38 90 GLY A C 1
ATOM 720 O O . GLY A 1 90 ? -0.669 -8.911 -13.256 1.00 88.38 90 GLY A O 1
ATOM 721 N N . GLY A 1 91 ? 0.826 -7.706 -12.080 1.00 90.00 91 GLY A N 1
ATOM 722 C CA . GLY A 1 91 ? 0.025 -7.601 -10.858 1.00 90.00 91 GLY A CA 1
ATOM 723 C C . GLY A 1 91 ? 0.256 -8.696 -9.814 1.00 90.00 91 GLY A C 1
ATOM 724 O O . GLY A 1 91 ? -0.585 -8.885 -8.937 1.00 90.00 91 GLY A O 1
ATOM 725 N N . TYR A 1 92 ? 1.381 -9.414 -9.874 1.00 92.50 92 TYR A N 1
ATOM 726 C CA . TYR A 1 92 ? 1.772 -10.350 -8.812 1.00 92.50 9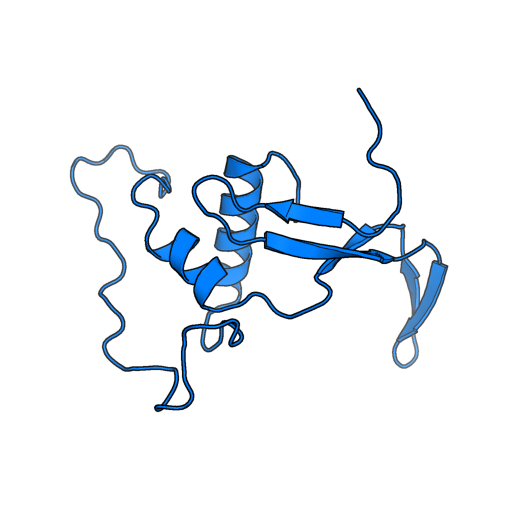2 TYR A CA 1
ATOM 727 C C . TYR A 1 92 ? 2.102 -9.597 -7.518 1.00 92.50 92 TYR A C 1
ATOM 729 O O . TYR A 1 92 ? 2.662 -8.504 -7.595 1.00 92.50 92 TYR A O 1
ATOM 737 N N . PRO A 1 93 ? 1.816 -10.154 -6.329 1.00 93.31 93 PRO A N 1
ATOM 738 C CA . PRO A 1 93 ? 2.093 -9.477 -5.068 1.00 93.31 93 PRO A CA 1
ATOM 739 C C . PRO A 1 93 ? 3.597 -9.307 -4.825 1.00 93.31 93 PRO A C 1
ATOM 741 O O . PRO A 1 93 ? 4.412 -10.186 -5.125 1.00 93.31 93 PRO A O 1
ATOM 744 N N . ALA A 1 94 ? 3.973 -8.171 -4.245 1.00 91.38 94 ALA A N 1
ATOM 745 C CA . ALA A 1 94 ? 5.311 -7.958 -3.725 1.00 91.38 94 ALA A CA 1
ATOM 746 C C . ALA A 1 94 ? 5.508 -8.847 -2.490 1.00 91.38 94 ALA A C 1
ATOM 748 O O . ALA A 1 94 ? 4.721 -8.820 -1.547 1.00 91.38 94 ALA A O 1
ATOM 749 N N . ASN A 1 95 ? 6.573 -9.643 -2.490 1.00 89.44 95 ASN A N 1
ATOM 750 C CA . ASN A 1 95 ? 6.877 -10.571 -1.408 1.00 89.44 95 ASN A CA 1
ATOM 751 C C . ASN A 1 95 ? 8.342 -10.453 -0.976 1.00 89.44 95 ASN A C 1
ATOM 753 O O . ASN A 1 95 ? 9.119 -9.684 -1.547 1.00 89.44 95 ASN A O 1
ATOM 757 N N . SER A 1 96 ? 8.717 -11.252 0.029 1.00 87.00 96 SER A N 1
ATOM 758 C CA . SER A 1 96 ? 10.116 -11.418 0.448 1.00 87.00 96 SER A CA 1
ATOM 759 C C . SER A 1 96 ? 10.795 -10.101 0.851 1.00 87.00 96 SER A C 1
ATOM 761 O O . SER A 1 96 ? 11.999 -9.917 0.675 1.00 87.00 96 SER A O 1
ATOM 763 N N . MET A 1 97 ? 10.007 -9.173 1.396 1.00 87.12 97 MET A N 1
ATOM 764 C CA . MET A 1 97 ? 10.440 -7.856 1.852 1.00 87.12 97 MET A CA 1
ATOM 765 C C . MET A 1 97 ? 10.341 -7.745 3.375 1.00 87.12 97 MET A C 1
ATOM 767 O O . MET A 1 97 ? 9.498 -8.378 4.009 1.00 87.12 97 MET A O 1
ATOM 771 N N . SER A 1 98 ? 11.203 -6.927 3.979 1.00 90.19 98 SER A N 1
ATOM 772 C CA . SER A 1 98 ? 11.134 -6.658 5.416 1.00 90.19 98 SER A CA 1
ATOM 773 C C . SER A 1 98 ? 9.989 -5.698 5.749 1.00 90.19 98 SER A C 1
ATOM 775 O O . SER A 1 98 ? 9.599 -4.865 4.929 1.00 90.19 98 SER A O 1
ATOM 777 N N . GLN A 1 99 ? 9.510 -5.735 6.995 1.00 93.31 99 GLN A N 1
ATOM 778 C CA . GLN A 1 99 ? 8.540 -4.754 7.497 1.00 93.31 99 GLN A CA 1
ATOM 779 C C . GLN A 1 99 ? 9.046 -3.312 7.316 1.00 93.31 99 GLN A C 1
ATOM 781 O O . GLN A 1 99 ? 8.290 -2.430 6.917 1.00 93.31 99 GLN A O 1
ATOM 786 N N . LEU A 1 100 ? 10.338 -3.069 7.566 1.00 89.94 100 LEU A N 1
ATOM 787 C CA . LEU A 1 100 ? 10.946 -1.753 7.370 1.00 89.94 100 LEU A CA 1
ATOM 788 C C . LEU A 1 100 ? 10.836 -1.294 5.910 1.00 89.94 100 LEU A C 1
ATOM 790 O O . LEU A 1 100 ? 10.580 -0.122 5.653 1.00 89.94 100 LEU A O 1
ATOM 794 N N . SER A 1 101 ? 10.996 -2.213 4.958 1.00 89.69 101 SER A N 1
ATOM 795 C CA . SER A 1 101 ? 10.850 -1.920 3.534 1.00 89.69 101 SER A CA 1
ATOM 796 C C . SER A 1 101 ? 9.417 -1.497 3.183 1.00 89.69 101 SER A C 1
ATOM 798 O O . SER A 1 101 ? 9.238 -0.519 2.461 1.00 89.69 101 SER A O 1
ATOM 800 N N . ALA A 1 102 ? 8.406 -2.143 3.779 1.00 92.88 102 ALA A N 1
ATOM 801 C CA . ALA A 1 102 ? 7.004 -1.747 3.620 1.00 92.88 102 ALA A CA 1
ATOM 802 C C . ALA A 1 102 ? 6.736 -0.344 4.189 1.00 92.88 102 ALA A C 1
ATOM 804 O O . ALA A 1 102 ? 6.124 0.489 3.527 1.00 92.88 102 ALA A O 1
ATOM 805 N N . LEU A 1 103 ? 7.267 -0.037 5.377 1.00 93.44 103 LEU A N 1
ATOM 806 C CA . LEU A 1 103 ? 7.132 1.297 5.975 1.00 93.44 103 LEU A CA 1
ATOM 807 C C . LEU A 1 103 ? 7.810 2.386 5.129 1.00 93.44 103 LEU A C 1
ATOM 809 O O . LEU A 1 103 ? 7.271 3.483 4.979 1.00 93.44 103 LEU A O 1
ATOM 813 N N . MET A 1 104 ? 8.983 2.098 4.557 1.00 91.12 104 MET A N 1
ATOM 814 C CA . MET A 1 104 ? 9.678 3.042 3.675 1.00 91.12 104 MET A CA 1
ATOM 815 C C . MET A 1 104 ? 8.925 3.270 2.364 1.00 91.12 104 MET A C 1
ATOM 817 O O . MET A 1 104 ? 8.901 4.400 1.882 1.00 91.12 104 MET A O 1
ATOM 821 N N . TYR A 1 105 ? 8.253 2.246 1.840 1.00 92.50 105 TYR A N 1
ATOM 822 C CA . TYR A 1 105 ? 7.354 2.380 0.698 1.00 92.50 105 TYR A CA 1
ATOM 823 C C . TYR A 1 105 ? 6.158 3.290 1.003 1.00 92.50 105 TYR A C 1
ATOM 825 O O . TYR A 1 105 ? 5.920 4.241 0.259 1.00 92.50 105 TYR A O 1
ATOM 833 N N . CYS A 1 106 ? 5.467 3.099 2.134 1.00 93.88 106 CYS A N 1
ATOM 834 C CA . CYS A 1 106 ? 4.378 3.997 2.547 1.00 93.88 106 CYS A CA 1
ATOM 835 C C . CYS A 1 106 ? 4.872 5.438 2.747 1.00 93.88 106 CYS A C 1
ATOM 837 O O . CYS A 1 106 ? 4.241 6.395 2.296 1.00 93.88 106 CYS A O 1
ATOM 839 N N . LYS A 1 107 ? 6.053 5.611 3.355 1.00 91.94 107 LYS A N 1
ATOM 840 C CA . LYS A 1 107 ? 6.690 6.926 3.507 1.00 91.94 107 LYS A CA 1
ATOM 841 C C . LYS A 1 107 ? 6.997 7.575 2.155 1.00 91.94 107 LYS A C 1
ATOM 843 O O . LYS A 1 107 ? 6.760 8.772 1.991 1.00 91.94 107 LYS A O 1
ATOM 848 N N . TRP A 1 108 ? 7.521 6.814 1.199 1.00 91.31 108 TRP A N 1
ATOM 849 C CA . TRP A 1 108 ? 7.773 7.285 -0.161 1.00 91.31 108 TRP A CA 1
ATOM 850 C C . TRP A 1 108 ? 6.469 7.691 -0.865 1.00 91.31 108 TRP A C 1
ATOM 852 O O . TRP A 1 108 ? 6.384 8.793 -1.413 1.00 91.31 108 TRP A O 1
ATOM 862 N N . LEU A 1 109 ? 5.409 6.885 -0.754 1.00 92.38 109 LEU A N 1
ATOM 863 C CA . LEU A 1 109 ? 4.084 7.228 -1.275 1.00 92.38 109 LEU A CA 1
ATOM 864 C C . LEU A 1 109 ? 3.524 8.505 -0.649 1.00 92.38 109 LEU A C 1
ATOM 866 O O . LEU A 1 109 ? 3.004 9.358 -1.372 1.00 92.38 109 LEU A O 1
ATOM 870 N N . TYR A 1 110 ? 3.675 8.690 0.663 1.00 92.06 110 TYR A N 1
ATOM 871 C CA . TYR A 1 110 ? 3.298 9.932 1.338 1.00 92.06 110 TYR A CA 1
ATOM 872 C C . TYR A 1 110 ? 4.076 11.130 0.787 1.00 92.06 110 TYR A C 1
ATOM 874 O O . TYR A 1 110 ? 3.503 12.185 0.521 1.00 92.06 110 TYR A O 1
ATOM 882 N N . GLN A 1 111 ? 5.380 10.987 0.544 1.00 90.38 111 GLN A N 1
ATOM 883 C CA . GLN A 1 111 ? 6.174 12.069 -0.037 1.00 90.38 111 GLN A CA 1
ATOM 884 C C . GLN A 1 111 ? 5.678 12.466 -1.435 1.00 90.38 111 GLN A C 1
ATOM 886 O O . GLN A 1 111 ? 5.641 13.668 -1.722 1.00 90.38 111 GLN A O 1
ATOM 891 N N . LYS A 1 112 ? 5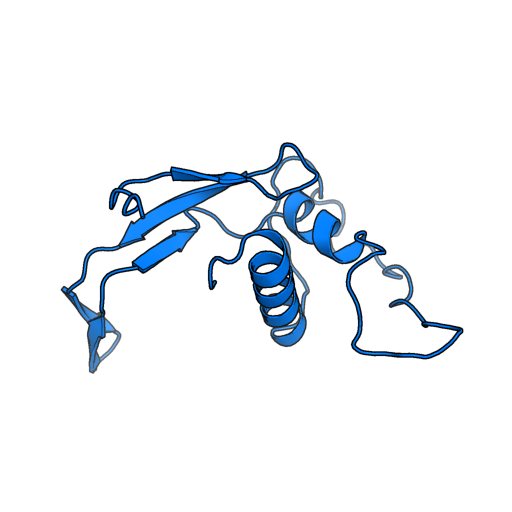.261 11.492 -2.255 1.00 89.19 112 LYS A N 1
ATOM 892 C CA . LYS A 1 112 ? 4.761 11.697 -3.625 1.00 89.19 112 LYS A CA 1
ATOM 893 C C . LYS A 1 112 ? 3.323 12.220 -3.680 1.00 89.19 112 LYS A C 1
ATOM 895 O O . LYS A 1 112 ? 3.031 13.093 -4.488 1.00 89.19 112 LYS A O 1
ATOM 900 N N . THR A 1 113 ? 2.435 11.703 -2.833 1.00 90.38 113 THR A N 1
ATOM 901 C CA . THR A 1 113 ? 0.979 11.948 -2.917 1.00 90.38 113 THR A CA 1
ATOM 902 C C . THR A 1 113 ? 0.445 12.900 -1.849 1.00 90.38 113 THR A C 1
ATOM 904 O O . THR A 1 113 ? -0.642 13.443 -2.013 1.00 90.38 113 THR A O 1
ATOM 907 N N . LYS A 1 114 ? 1.196 13.111 -0.759 1.00 91.81 114 LYS A N 1
ATOM 908 C CA . LYS A 1 114 ? 0.773 13.816 0.467 1.00 91.81 114 LYS A CA 1
ATOM 909 C C . LYS A 1 114 ? -0.391 13.157 1.218 1.00 91.81 114 LYS A C 1
ATOM 911 O O . LYS A 1 114 ? -0.960 13.773 2.113 1.00 91.81 114 LYS A O 1
ATOM 916 N N . VAL A 1 115 ? -0.697 11.900 0.901 1.00 90.06 115 VAL A N 1
ATOM 917 C CA . VAL A 1 115 ? -1.673 11.062 1.607 1.00 90.06 115 VAL A CA 1
ATOM 918 C C . VAL A 1 115 ? -0.923 10.102 2.525 1.00 90.06 115 VAL A C 1
ATOM 920 O O . VAL A 1 115 ? 0.106 9.553 2.134 1.00 90.06 115 VAL A O 1
ATOM 923 N N . PHE A 1 116 ? -1.386 9.955 3.765 1.00 90.38 116 PHE A N 1
ATOM 924 C CA . PHE A 1 116 ? -0.781 9.052 4.745 1.00 90.38 116 PHE A CA 1
ATOM 925 C C . PHE A 1 116 ? -1.314 7.626 4.548 1.00 90.38 116 PHE A C 1
ATOM 927 O O . PHE A 1 116 ? -2.524 7.453 4.408 1.00 90.38 116 PHE A O 1
ATOM 934 N N . TYR A 1 117 ? -0.412 6.641 4.541 1.00 86.00 117 TYR A N 1
ATOM 935 C CA . TYR A 1 117 ? -0.693 5.214 4.340 1.00 86.00 117 TYR A CA 1
ATOM 936 C C . TYR A 1 117 ? -0.008 4.379 5.416 1.00 86.00 117 TYR A C 1
ATOM 938 O O . TYR A 1 117 ? 1.126 4.754 5.801 1.00 86.00 117 TYR A O 1
#

pLDDT: mean 85.06, std 14.21, range [37.56, 97.44]

Sequence (117 aa):
MNAQEFSSYKQLIPGSNLYFKMVPIPAGSFTMGNKKIELSEFWMGAFEVTRDEFDIFLKDEQTSQNSKLDAITRPSPQYVDLSWGMGKEGGYPANSMSQLSALMYCKWLYQKTKVFY

Nearest PDB structures (foldseek):
  8k75-assembly1_A  TM=3.346E-01  e=2.830E+00  Feline infectious peritonitis virus (strain 79-1146)
  6lnn-assembly2_B  TM=3.169E-01  e=4.378E+00  Middle East respiratory syndrome-related coronavirus
  7vnu-assembly4_D  TM=2.517E-01  e=3.412E+00  Severe acute respiratory syndrome coronavirus 2

Radius of gyration: 17.23 Å; Cα contacts (8 Å, |Δi|>4): 126; chains: 1; bounding box: 46×40×38 Å

Foldseek 3Di:
DDDDPQAWDWADQPPDPDTFTKGKDDWDWDDDPNDIDTDHIDIDTPDAAALVNLVCVLPPPPLDPVDPDPDDDRPDPDPDDPCPPVDRPDGHHDDPDDPVSVVSSQVVSCVRPVDHD

Mean predicted aligned error: 6.99 Å

Secondary structure (DSSP, 8-state):
-PPPPSS-EEEE-TTSS-EEEEEEE-SEEEEETTEEEEE--EEEESSPPBHHHHHHHHH-TT---S---S--PPPPPPSS-TTTTS--SSSPBP-S--HHHHHHHHHHHHHHHS---

Solvent-accessible surface area (backbone atoms only — not comparable to full-atom values): 7751 Å² total; per-residue (Å²): 133,85,76,80,72,92,52,70,47,74,50,68,44,89,96,59,95,52,63,48,51,33,36,61,43,78,55,50,72,51,72,61,87,94,42,81,45,79,43,75,61,50,72,42,65,76,60,75,64,22,29,55,64,52,46,51,63,78,66,42,86,79,69,75,85,85,69,97,61,99,73,79,88,69,83,73,76,76,94,61,75,87,50,76,86,74,60,52,75,90,67,36,65,56,68,100,70,54,71,68,54,55,53,51,48,32,52,51,48,22,72,76,70,73,50,89,107